Protein AF-A0AAN8TAA2-F1 (afdb_monomer_lite)

pLDDT: mean 81.53, std 9.78, range [40.5, 93.19]

Foldseek 3Di:
DPPCPPDDDDQDDPVSVVVVVVVVVVVVVLCVVCVPPPLLSLLLVLLVQLVCLQVVLVVLVVVCVVVVHDSPCSSVVSNVRSVVSVVSNVVSCVVRVDDPVSVVVSVVSSVVD

Sequence (113 aa):
MSIGLTKHHAPVTFLDKFAYWTVKVLLFVTDVFFQRRYGCRAMMLETVAAVPGMVGGMLLHCKSLRQFKQSGGWIKALLEEAENERMHLMTFMEIAKPNVYERALVFAVHKFF

Radius of gyration: 16.88 Å; chains: 1; bounding box: 44×35×43 Å

Organism: Solanum bulbocastanum (NCBI:txid147425)

InterPro domains:
  IPR002680 Alternative oxidase [PF01786] (6-113)
  IPR002680 Alternative oxidase [PTHR31803] (1-113)
  IPR038659 Alternative oxidase superfamily [G3DSA:1.20.1260.140] (3-113)

Structure (mmCIF, N/CA/C/O backbone):
data_AF-A0AAN8TAA2-F1
#
_entry.id   AF-A0AAN8TAA2-F1
#
loop_
_atom_site.group_PDB
_atom_site.id
_atom_site.type_symbol
_atom_site.label_atom_id
_atom_site.label_alt_id
_atom_site.label_comp_id
_atom_site.label_asym_id
_atom_site.label_entity_id
_atom_site.label_seq_id
_atom_site.pdbx_PDB_ins_code
_atom_site.Cartn_x
_atom_site.Cartn_y
_atom_site.Cartn_z
_atom_site.occupancy
_atom_site.B_iso_or_equiv
_atom_site.auth_seq_id
_atom_site.auth_comp_id
_atom_site.auth_asym_id
_atom_site.auth_atom_id
_atom_site.pdbx_PDB_model_num
ATOM 1 N N . MET A 1 1 ? -6.102 24.267 -9.783 1.00 40.50 1 MET A N 1
ATOM 2 C CA . MET A 1 1 ? -5.855 22.849 -10.122 1.00 40.50 1 MET A CA 1
ATOM 3 C C . MET A 1 1 ? -7.145 22.081 -9.887 1.00 40.50 1 MET A C 1
ATOM 5 O O . MET A 1 1 ? -7.586 22.010 -8.750 1.00 40.50 1 MET A O 1
ATOM 9 N N . SER A 1 2 ? -7.804 21.600 -10.940 1.00 46.69 2 SER A N 1
ATOM 10 C CA . SER A 1 2 ? -8.995 20.755 -10.818 1.00 46.69 2 SER A CA 1
ATOM 11 C C . SER A 1 2 ? -8.558 19.337 -10.447 1.00 46.69 2 SER A C 1
ATOM 13 O O . SER A 1 2 ? -7.933 18.638 -11.242 1.00 46.69 2 SER A O 1
ATOM 15 N N . ILE A 1 3 ? -8.841 18.924 -9.213 1.00 55.66 3 ILE A N 1
ATOM 16 C CA . ILE A 1 3 ? -8.638 17.547 -8.755 1.00 55.66 3 ILE A CA 1
ATOM 17 C C . ILE A 1 3 ? -9.537 16.668 -9.633 1.00 55.66 3 ILE A C 1
ATOM 19 O O . ILE A 1 3 ? -10.756 16.837 -9.640 1.00 55.66 3 ILE A O 1
ATOM 23 N N . GLY A 1 4 ? -8.938 15.794 -10.444 1.00 57.38 4 GLY A N 1
ATOM 24 C CA . GLY A 1 4 ? -9.635 14.930 -11.400 1.00 57.38 4 GLY A CA 1
ATOM 25 C C . GLY A 1 4 ? -10.429 13.819 -10.712 1.00 57.38 4 GLY A C 1
ATOM 26 O O . GLY A 1 4 ? -10.082 12.651 -10.847 1.00 57.38 4 GLY A O 1
ATOM 27 N N . LEU A 1 5 ? -11.494 14.187 -9.997 1.00 62.56 5 LEU A N 1
ATOM 28 C CA . LEU A 1 5 ? -12.367 13.320 -9.191 1.00 62.56 5 LEU A CA 1
ATOM 29 C C . LEU A 1 5 ? -13.109 12.234 -9.996 1.00 62.56 5 LEU A C 1
ATOM 31 O O . LEU A 1 5 ? -13.734 11.358 -9.409 1.00 62.56 5 LEU A O 1
ATOM 35 N N . THR A 1 6 ? -13.038 12.264 -11.330 1.00 61.69 6 THR A N 1
ATOM 36 C CA . THR A 1 6 ? -13.720 11.325 -12.239 1.00 61.69 6 THR A CA 1
ATOM 37 C C . THR A 1 6 ? -12.766 10.472 -13.079 1.00 61.69 6 THR A C 1
ATOM 39 O O . THR A 1 6 ? -13.195 9.821 -14.032 1.00 61.69 6 THR A O 1
ATOM 42 N N . LYS A 1 7 ? -11.462 10.445 -12.767 1.00 67.69 7 LYS A N 1
ATOM 43 C CA . LYS A 1 7 ? -10.513 9.589 -13.492 1.00 67.69 7 LYS A CA 1
ATOM 44 C C . LYS A 1 7 ? -10.671 8.126 -13.072 1.00 67.69 7 LYS A C 1
ATOM 46 O O . LYS A 1 7 ? -10.075 7.680 -12.099 1.00 67.69 7 LYS A O 1
ATOM 51 N N . HIS A 1 8 ? -11.458 7.375 -13.836 1.00 72.56 8 HIS A N 1
ATOM 52 C CA . HIS A 1 8 ? -11.556 5.923 -13.728 1.00 72.56 8 HIS A CA 1
ATOM 53 C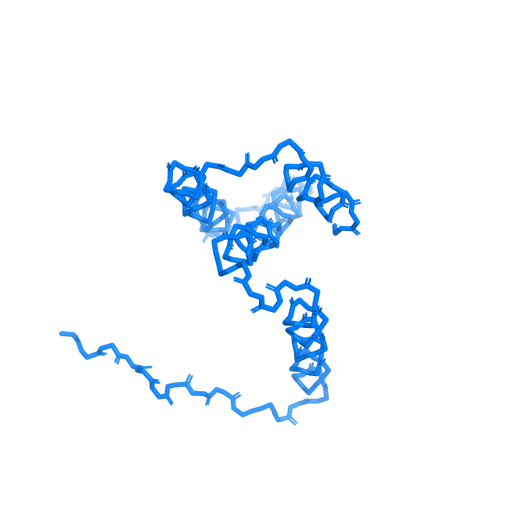 C . HIS A 1 8 ? -10.889 5.268 -14.940 1.00 72.56 8 HIS A C 1
ATOM 55 O O . HIS A 1 8 ? -11.268 5.534 -16.080 1.00 72.56 8 HIS A O 1
ATOM 61 N N . HIS A 1 9 ? -9.892 4.414 -14.702 1.00 76.81 9 HIS A N 1
ATOM 62 C CA . HIS A 1 9 ? -9.330 3.574 -15.754 1.00 76.81 9 HIS A CA 1
ATOM 63 C C . HIS A 1 9 ? -10.193 2.317 -15.893 1.00 76.81 9 HIS A C 1
ATOM 65 O O . HIS A 1 9 ? -10.268 1.512 -14.964 1.00 76.81 9 HIS A O 1
ATOM 71 N N . ALA A 1 10 ? -10.866 2.167 -17.034 1.00 78.69 10 ALA A N 1
ATOM 72 C CA . ALA A 1 10 ? -11.653 0.974 -17.315 1.00 78.69 10 ALA A CA 1
ATOM 73 C C . ALA A 1 10 ? -10.705 -0.214 -17.572 1.00 78.69 10 ALA A C 1
ATOM 75 O O . ALA A 1 10 ? -9.842 -0.101 -18.443 1.00 78.69 10 ALA A O 1
ATOM 76 N N . PRO A 1 11 ? -10.839 -1.345 -16.854 1.00 80.75 11 PRO A N 1
ATOM 77 C CA . PRO A 1 11 ? -9.957 -2.492 -17.037 1.00 80.75 11 PRO A CA 1
ATOM 78 C C . PRO A 1 11 ? -10.219 -3.158 -18.396 1.00 80.75 11 PRO A C 1
ATOM 80 O O . PRO A 1 11 ? -11.260 -3.790 -18.603 1.00 80.75 11 PRO A O 1
ATOM 83 N N . VAL A 1 12 ? -9.275 -3.024 -19.330 1.00 84.19 12 VAL A N 1
ATOM 84 C CA . VAL A 1 12 ? -9.386 -3.592 -20.685 1.00 84.19 12 VAL A CA 1
ATOM 85 C C . VAL A 1 12 ? -8.776 -4.991 -20.723 1.00 84.19 12 VAL A C 1
ATOM 87 O O . VAL A 1 12 ? -9.384 -5.932 -21.244 1.00 84.19 12 VAL A O 1
ATOM 90 N N . THR A 1 13 ? -7.598 -5.146 -20.119 1.00 89.62 13 THR A N 1
ATOM 91 C CA . THR A 1 13 ? -6.797 -6.371 -20.174 1.00 89.62 13 THR A CA 1
ATOM 92 C C . THR A 1 13 ? -7.265 -7.395 -19.138 1.00 89.62 13 THR A C 1
ATOM 94 O O . THR A 1 13 ? -7.860 -7.050 -18.117 1.00 89.62 13 THR A O 1
ATOM 97 N N . PHE A 1 14 ? -6.977 -8.682 -19.361 1.00 88.06 14 PHE A N 1
ATOM 98 C CA . PHE A 1 14 ? -7.284 -9.735 -18.382 1.00 88.06 14 PHE A CA 1
ATOM 99 C C . PHE A 1 14 ? -6.620 -9.472 -17.019 1.00 88.06 14 PHE A C 1
ATOM 101 O O . PHE A 1 14 ? -7.271 -9.613 -15.986 1.00 88.06 14 PHE A O 1
ATOM 108 N N . LEU A 1 15 ? -5.359 -9.020 -17.019 1.00 88.25 15 LEU A N 1
ATOM 109 C CA . LEU A 1 15 ? -4.639 -8.645 -15.797 1.00 88.25 15 LEU A CA 1
ATOM 110 C C . LEU A 1 15 ? -5.309 -7.470 -15.074 1.00 88.25 15 LEU A C 1
ATOM 112 O O . LEU A 1 15 ? -5.467 -7.524 -13.857 1.00 88.25 15 LEU A O 1
ATOM 116 N N . ASP A 1 16 ? -5.783 -6.464 -15.811 1.00 84.06 16 ASP A N 1
ATOM 117 C CA . ASP A 1 16 ? -6.486 -5.314 -15.230 1.00 84.06 16 ASP A CA 1
ATOM 118 C C . ASP A 1 16 ? -7.801 -5.746 -14.573 1.00 84.06 16 ASP A C 1
ATOM 120 O O . ASP A 1 16 ? -8.144 -5.288 -13.485 1.00 84.06 16 ASP A O 1
ATOM 124 N N . LYS A 1 17 ? -8.531 -6.672 -15.211 1.00 87.25 17 LYS A N 1
ATOM 125 C CA . LYS A 1 17 ? -9.769 -7.246 -14.662 1.00 87.25 17 LYS A CA 1
ATOM 126 C C . LYS A 1 17 ? -9.495 -8.070 -13.408 1.00 87.25 17 LYS A C 1
ATOM 128 O O . LYS A 1 17 ? -10.256 -7.971 -12.448 1.00 87.25 17 LYS A O 1
ATOM 133 N N . PHE A 1 18 ? -8.409 -8.841 -13.395 1.00 89.81 18 PHE A N 1
ATOM 134 C CA . PHE A 1 18 ? -7.990 -9.597 -12.217 1.00 89.81 18 PHE A CA 1
ATOM 135 C C . PHE A 1 18 ? -7.590 -8.671 -11.058 1.00 89.81 18 PHE A C 1
ATOM 137 O O . PHE A 1 18 ? -8.052 -8.866 -9.932 1.00 89.81 18 PHE A O 1
ATOM 144 N N . ALA A 1 19 ? -6.805 -7.624 -11.327 1.00 86.75 19 ALA A N 1
ATOM 145 C CA . ALA A 1 19 ? -6.432 -6.617 -10.334 1.00 86.75 19 ALA A CA 1
ATOM 146 C C . ALA A 1 19 ? -7.669 -5.897 -9.774 1.00 86.75 19 ALA A C 1
ATOM 148 O O . ALA A 1 19 ? -7.835 -5.792 -8.559 1.00 86.75 19 ALA A O 1
ATOM 149 N N . TYR A 1 20 ? -8.585 -5.481 -10.653 1.00 86.44 20 TYR A N 1
ATOM 150 C CA . TYR A 1 20 ? -9.846 -4.855 -10.264 1.00 86.44 20 TYR A CA 1
ATOM 151 C C . TYR A 1 20 ? -10.690 -5.766 -9.368 1.00 86.44 20 TYR A C 1
ATOM 153 O O . TYR A 1 20 ? -11.173 -5.334 -8.320 1.00 86.44 20 TYR A O 1
ATOM 161 N N . TRP A 1 21 ? -10.851 -7.034 -9.755 1.00 89.25 21 TRP A N 1
ATOM 162 C CA . TRP A 1 21 ? -11.623 -7.997 -8.975 1.00 89.25 21 TRP A CA 1
ATOM 163 C C . TRP A 1 21 ? -10.981 -8.260 -7.610 1.00 89.25 21 TRP A C 1
ATOM 165 O O . TRP A 1 21 ? -11.676 -8.242 -6.598 1.00 89.25 21 TRP A O 1
ATOM 175 N N . THR A 1 22 ? -9.654 -8.395 -7.561 1.00 86.81 22 THR A N 1
ATOM 176 C CA . THR A 1 22 ? -8.898 -8.578 -6.312 1.00 86.81 22 THR A CA 1
ATOM 177 C C . THR A 1 22 ? -9.129 -7.416 -5.347 1.00 86.81 22 THR A C 1
ATOM 179 O O . THR A 1 22 ? -9.500 -7.629 -4.193 1.00 86.81 22 THR A O 1
ATOM 182 N N . VAL A 1 23 ? -8.998 -6.177 -5.831 1.00 86.69 23 VAL A N 1
ATOM 183 C CA . VAL A 1 23 ? -9.253 -4.972 -5.030 1.00 86.69 23 VAL A CA 1
ATOM 184 C C . VAL A 1 23 ? -10.703 -4.934 -4.542 1.00 86.69 23 VAL A C 1
ATOM 186 O O . VAL A 1 23 ? -10.950 -4.638 -3.375 1.00 86.69 23 VAL A O 1
ATOM 189 N N . LYS A 1 24 ? -11.673 -5.286 -5.396 1.00 86.06 24 LYS A N 1
ATOM 190 C CA . LYS A 1 24 ? -13.096 -5.332 -5.023 1.00 86.06 24 LYS A CA 1
ATOM 191 C C . LYS A 1 24 ? -13.405 -6.375 -3.952 1.00 86.06 24 LYS A C 1
ATOM 193 O O . LYS A 1 24 ? -14.190 -6.085 -3.053 1.00 86.06 24 LYS A O 1
ATOM 198 N N . VAL A 1 25 ? -12.794 -7.554 -4.025 1.00 86.56 25 VAL A N 1
ATOM 199 C CA . VAL A 1 25 ? -12.962 -8.606 -3.014 1.00 86.56 25 VAL A CA 1
ATOM 200 C C . VAL A 1 25 ? -12.375 -8.165 -1.676 1.00 86.56 25 VAL A C 1
ATOM 202 O O . VAL A 1 25 ? -13.047 -8.280 -0.654 1.00 86.56 25 VAL A O 1
ATOM 205 N N . LEU A 1 26 ? -11.167 -7.596 -1.671 1.00 83.31 26 LEU A N 1
ATOM 206 C CA . LEU A 1 26 ? -10.545 -7.068 -0.453 1.00 83.31 26 LEU A CA 1
ATOM 207 C C . LEU A 1 26 ? -11.383 -5.943 0.174 1.00 83.31 26 LEU A C 1
ATOM 209 O O . LEU A 1 26 ? -11.613 -5.937 1.384 1.00 83.31 26 LEU A O 1
ATOM 213 N N . LEU A 1 27 ? -11.915 -5.037 -0.650 1.00 84.00 27 LEU A N 1
ATOM 214 C CA . LEU A 1 27 ? -12.855 -4.006 -0.206 1.00 84.00 27 LEU A CA 1
ATOM 215 C C . LEU A 1 27 ? -14.102 -4.613 0.442 1.00 84.00 27 LEU A C 1
ATOM 217 O O . LEU A 1 27 ? -14.467 -4.216 1.540 1.00 84.00 27 LEU A O 1
ATOM 221 N N . PHE A 1 28 ? -14.716 -5.620 -0.180 1.00 84.19 28 PHE A N 1
ATOM 222 C CA . PHE A 1 28 ? -15.889 -6.281 0.389 1.00 84.19 28 PHE A CA 1
ATOM 223 C C . PHE A 1 28 ? -15.590 -6.940 1.744 1.00 84.19 28 PHE A C 1
ATOM 225 O O . PHE A 1 28 ? -16.346 -6.763 2.697 1.00 84.19 28 PHE A O 1
ATOM 232 N N . VAL A 1 29 ? -14.472 -7.663 1.863 1.00 81.81 29 VAL A N 1
ATOM 233 C CA . VAL A 1 29 ? -14.084 -8.325 3.120 1.00 81.81 29 VAL A CA 1
ATOM 234 C C . VAL A 1 29 ? -13.842 -7.300 4.229 1.00 81.81 29 VAL A C 1
ATOM 236 O O . VAL A 1 29 ? -14.336 -7.472 5.343 1.00 81.81 29 VAL A O 1
ATOM 239 N N . THR A 1 30 ? -13.129 -6.212 3.929 1.00 78.25 30 THR A N 1
ATOM 240 C CA . THR A 1 30 ? -12.872 -5.141 4.907 1.00 78.25 30 THR A CA 1
ATOM 241 C C . THR A 1 30 ? -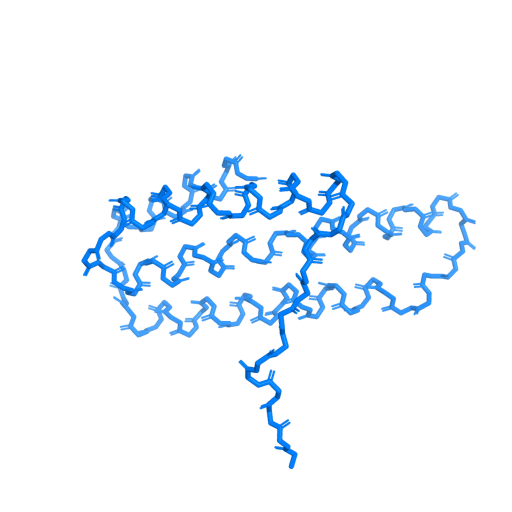14.148 -4.395 5.304 1.00 78.25 30 THR A C 1
ATOM 243 O O . THR A 1 30 ? -14.345 -4.110 6.486 1.00 78.25 30 THR A O 1
ATOM 246 N N . ASP A 1 31 ? -15.063 -4.157 4.365 1.00 80.38 31 ASP A N 1
ATOM 247 C CA . ASP A 1 31 ? -16.362 -3.535 4.638 1.00 80.38 31 ASP A CA 1
ATOM 248 C C . ASP A 1 31 ? -17.243 -4.401 5.539 1.00 80.38 31 ASP A C 1
ATOM 250 O O . ASP A 1 31 ? -17.866 -3.890 6.471 1.00 80.38 31 ASP A O 1
ATOM 254 N N . VAL A 1 32 ? -17.270 -5.716 5.308 1.00 81.00 32 VAL A N 1
ATOM 255 C CA . VAL A 1 32 ? -18.024 -6.662 6.142 1.00 81.00 32 VAL A CA 1
ATOM 256 C C . VAL A 1 32 ? -17.420 -6.774 7.541 1.00 81.00 32 VAL A C 1
ATOM 258 O O . VAL A 1 32 ? -18.161 -6.801 8.521 1.00 81.00 32 VAL A O 1
ATOM 261 N N . PHE A 1 33 ? -16.092 -6.794 7.661 1.00 73.94 33 PHE A N 1
ATOM 262 C CA . PHE A 1 33 ? -15.424 -6.994 8.946 1.00 73.94 33 PHE A CA 1
ATOM 263 C C . PHE A 1 33 ? -15.470 -5.748 9.852 1.00 73.94 33 PHE A C 1
ATOM 265 O O . PHE A 1 33 ? -15.595 -5.872 11.070 1.00 73.94 33 PHE A O 1
ATOM 272 N N . PHE A 1 34 ? -15.416 -4.539 9.276 1.00 70.38 34 PHE A N 1
ATOM 273 C CA . PHE A 1 34 ? -15.296 -3.284 10.037 1.00 70.38 34 PHE A CA 1
ATOM 274 C C . PHE A 1 34 ? -16.526 -2.370 9.999 1.00 70.38 34 PHE A C 1
ATOM 276 O O . PHE A 1 34 ? -16.454 -1.264 10.535 1.00 70.38 34 PHE A O 1
ATOM 283 N N . GLN A 1 35 ? -17.647 -2.833 9.433 1.00 68.81 35 GLN A N 1
ATOM 284 C CA . GLN A 1 35 ? -18.955 -2.167 9.269 1.00 68.81 35 GLN A CA 1
ATOM 285 C C . GLN A 1 35 ? -19.131 -0.793 9.953 1.00 68.81 35 GLN A C 1
ATOM 287 O O . GLN A 1 35 ? -19.316 0.215 9.277 1.00 68.81 35 GLN A O 1
ATOM 292 N N . ARG A 1 36 ? -19.119 -0.738 11.298 1.00 66.12 36 ARG A N 1
ATOM 293 C CA . ARG A 1 36 ? -19.436 0.476 12.083 1.00 66.12 36 ARG A CA 1
ATOM 294 C C . ARG A 1 36 ? -18.233 1.244 12.644 1.00 66.12 36 ARG A C 1
ATOM 296 O O . ARG A 1 36 ? -18.433 2.292 13.252 1.00 66.12 36 ARG A O 1
ATOM 303 N N . ARG A 1 37 ? -16.997 0.764 12.473 1.00 73.69 37 ARG A N 1
ATOM 304 C CA . ARG A 1 37 ? -15.783 1.391 13.032 1.00 73.69 37 ARG A CA 1
ATOM 305 C C . ARG A 1 37 ? -14.947 2.049 11.938 1.00 73.69 37 ARG A C 1
ATOM 307 O O . ARG A 1 37 ? -13.881 1.556 11.578 1.00 73.69 37 ARG A O 1
ATOM 314 N N . TYR A 1 38 ? -15.411 3.196 11.446 1.00 73.75 38 TYR A N 1
ATOM 315 C CA . TYR A 1 38 ? -14.746 3.948 10.372 1.00 73.75 38 TYR A CA 1
ATOM 316 C C . TYR A 1 38 ? -13.278 4.294 10.679 1.00 73.75 38 TYR A C 1
ATOM 318 O O . TYR A 1 38 ? -12.438 4.177 9.794 1.00 73.75 38 TYR A O 1
ATOM 326 N N . GLY A 1 39 ? -12.948 4.635 11.933 1.00 73.56 39 GLY A N 1
ATOM 327 C CA . GLY A 1 39 ? -11.564 4.920 12.342 1.00 73.56 39 GLY A CA 1
ATOM 328 C C . GLY A 1 39 ? -10.644 3.695 12.285 1.00 73.56 39 GLY A C 1
ATOM 329 O O . GLY A 1 39 ? -9.522 3.790 11.800 1.00 73.56 39 GLY A O 1
ATOM 330 N N . CYS A 1 40 ? -11.129 2.522 12.705 1.00 71.69 40 CYS A N 1
ATOM 331 C CA . CYS A 1 40 ? -10.377 1.266 12.586 1.00 71.69 40 CYS A CA 1
ATOM 332 C C . CYS A 1 40 ? -10.254 0.803 11.135 1.00 71.69 40 CYS A C 1
ATOM 334 O O . CYS A 1 40 ? -9.215 0.274 10.753 1.00 71.69 40 CYS A O 1
ATOM 336 N N . ARG A 1 41 ? -11.296 1.023 10.3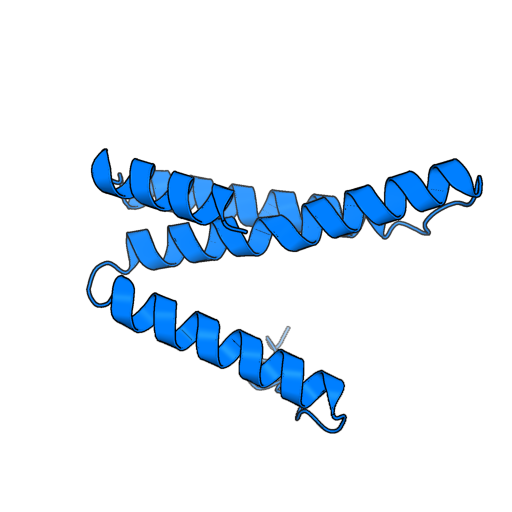24 1.00 80.56 41 ARG A N 1
ATOM 337 C CA . ARG A 1 41 ? -11.279 0.716 8.892 1.00 80.56 41 ARG A CA 1
ATOM 338 C C . ARG A 1 41 ? -10.225 1.544 8.163 1.00 80.56 41 ARG A C 1
ATOM 340 O O . ARG A 1 41 ? -9.416 0.963 7.453 1.00 80.56 41 ARG A O 1
ATOM 347 N N . ALA A 1 42 ? -10.218 2.865 8.357 1.00 81.38 42 ALA A N 1
ATOM 348 C CA . ALA A 1 42 ? -9.214 3.743 7.757 1.00 81.38 42 ALA A CA 1
ATOM 349 C C . ALA A 1 42 ? -7.805 3.304 8.172 1.00 81.38 42 ALA A C 1
ATOM 351 O O . ALA A 1 42 ? -6.987 2.988 7.322 1.00 81.38 42 ALA A O 1
ATOM 352 N N . MET A 1 43 ? -7.577 3.127 9.474 1.00 78.69 43 MET A N 1
ATOM 353 C CA . MET A 1 43 ? -6.300 2.660 10.018 1.00 78.69 43 MET A CA 1
ATOM 354 C C . MET A 1 43 ? -5.821 1.339 9.395 1.00 78.69 43 MET A C 1
ATOM 356 O O . MET A 1 43 ? -4.663 1.228 9.008 1.00 78.69 43 MET A O 1
ATOM 360 N N . MET A 1 44 ? -6.703 0.344 9.259 1.00 79.12 44 MET A N 1
ATOM 361 C CA . MET A 1 44 ? -6.361 -0.924 8.610 1.00 79.12 44 MET A CA 1
ATOM 362 C C . MET A 1 44 ? -6.003 -0.721 7.130 1.00 79.12 44 MET A C 1
ATOM 364 O O . MET A 1 44 ? -5.013 -1.282 6.665 1.00 79.12 44 MET A O 1
ATOM 368 N N . LEU A 1 45 ? -6.769 0.086 6.393 1.00 83.62 45 LEU A N 1
ATOM 369 C CA . LEU A 1 45 ? -6.502 0.345 4.978 1.00 83.62 45 LEU A CA 1
ATOM 370 C C . LEU A 1 45 ? -5.154 1.048 4.773 1.00 83.62 45 LEU A C 1
ATOM 372 O O . LEU A 1 45 ? -4.385 0.593 3.930 1.00 83.62 45 LEU A O 1
ATOM 376 N N . GLU A 1 46 ? -4.818 2.047 5.595 1.00 84.50 46 GLU A N 1
ATOM 377 C CA . GLU A 1 46 ? -3.507 2.716 5.554 1.00 84.50 46 GLU A CA 1
ATOM 378 C C . GLU A 1 46 ? -2.354 1.735 5.836 1.00 84.50 46 GLU A C 1
ATOM 380 O O . GLU A 1 46 ? -1.317 1.769 5.172 1.00 84.50 46 GLU A O 1
ATOM 385 N N . THR A 1 47 ? -2.532 0.792 6.779 1.00 81.81 47 THR A N 1
ATOM 386 C CA . THR A 1 47 ? -1.489 -0.218 7.054 1.00 81.81 47 THR A CA 1
ATOM 387 C C . THR A 1 47 ? -1.209 -1.125 5.862 1.00 81.81 47 THR A C 1
ATOM 389 O O . THR A 1 47 ? -0.063 -1.517 5.657 1.00 81.81 47 THR A O 1
ATOM 392 N N . VAL A 1 48 ? -2.237 -1.456 5.075 1.00 83.56 48 VAL A N 1
ATOM 393 C CA . VAL A 1 48 ? -2.097 -2.301 3.883 1.00 83.56 48 VAL A CA 1
ATOM 394 C C . VAL A 1 48 ? -1.598 -1.478 2.691 1.00 83.56 48 VAL A C 1
ATOM 396 O O . VAL A 1 48 ? -0.809 -1.990 1.900 1.00 83.56 48 VAL A O 1
ATOM 399 N N . ALA A 1 49 ? -1.981 -0.202 2.585 1.00 85.81 49 ALA A N 1
ATOM 400 C CA . ALA A 1 49 ? -1.529 0.710 1.531 1.00 85.81 49 ALA A CA 1
ATOM 401 C C . ALA A 1 49 ? -0.012 0.972 1.576 1.00 85.81 49 ALA A C 1
ATOM 403 O O . ALA A 1 49 ? 0.633 1.053 0.531 1.00 85.81 49 ALA A O 1
ATOM 404 N N . ALA A 1 50 ? 0.588 0.998 2.771 1.00 86.12 50 ALA A N 1
ATOM 405 C CA . ALA A 1 50 ? 2.029 1.202 2.938 1.00 86.12 50 ALA A CA 1
ATOM 406 C C . ALA A 1 50 ? 2.902 0.010 2.469 1.00 86.12 50 ALA A C 1
ATOM 408 O O . ALA A 1 50 ? 4.080 0.186 2.143 1.00 86.12 50 ALA A O 1
ATOM 409 N N . VAL A 1 51 ? 2.358 -1.217 2.432 1.00 88.62 51 VAL A N 1
ATOM 410 C CA . VAL A 1 51 ? 3.136 -2.447 2.162 1.00 88.62 51 VAL A CA 1
ATOM 411 C C . VAL A 1 51 ? 3.643 -2.530 0.710 1.00 88.62 51 VAL A C 1
ATOM 413 O O . VAL A 1 51 ? 4.844 -2.757 0.525 1.00 88.62 51 VAL A O 1
ATOM 416 N N . PRO A 1 52 ? 2.815 -2.310 -0.336 1.00 90.00 52 PRO A N 1
ATOM 417 C CA . PRO A 1 52 ? 3.268 -2.359 -1.726 1.00 90.00 52 PRO A CA 1
ATOM 418 C C . PRO A 1 52 ? 4.424 -1.405 -2.045 1.00 90.00 52 PRO A C 1
ATOM 420 O O . PRO A 1 52 ? 5.354 -1.801 -2.750 1.00 90.00 52 PRO A O 1
ATOM 423 N N . GLY A 1 53 ? 4.400 -0.177 -1.509 1.00 89.88 53 GLY A N 1
ATOM 424 C CA . GLY A 1 53 ? 5.476 0.802 -1.699 1.00 89.88 53 GLY A CA 1
ATOM 425 C C . GLY A 1 53 ? 6.803 0.311 -1.115 1.00 89.88 53 GLY A C 1
ATOM 426 O O . GLY A 1 53 ? 7.829 0.310 -1.798 1.00 89.88 53 GLY A O 1
ATOM 427 N N . MET A 1 54 ? 6.769 -0.228 0.108 1.00 92.00 54 MET A N 1
ATOM 428 C CA . MET A 1 54 ? 7.954 -0.764 0.781 1.00 92.00 54 MET A CA 1
ATOM 429 C C . MET A 1 54 ? 8.533 -1.987 0.053 1.00 92.00 54 MET A C 1
ATOM 431 O O . MET A 1 54 ? 9.735 -2.043 -0.221 1.00 92.00 54 MET A O 1
ATOM 435 N N . VAL A 1 55 ? 7.685 -2.958 -0.306 1.00 92.62 55 VAL A N 1
ATOM 436 C CA . VAL A 1 55 ? 8.114 -4.186 -0.999 1.00 92.62 55 VAL A CA 1
ATOM 437 C C . VAL A 1 55 ? 8.623 -3.865 -2.405 1.00 92.62 55 VAL A C 1
ATOM 439 O O . VAL A 1 55 ? 9.684 -4.350 -2.800 1.00 92.62 55 VAL A O 1
ATOM 442 N N . GLY A 1 56 ? 7.921 -3.009 -3.152 1.00 91.50 56 GLY A N 1
ATOM 443 C CA . GLY A 1 56 ? 8.343 -2.565 -4.480 1.00 91.50 56 GLY A CA 1
ATOM 444 C C . GLY A 1 56 ? 9.675 -1.814 -4.448 1.00 91.50 56 GLY A C 1
ATOM 445 O O . GLY A 1 56 ? 10.571 -2.112 -5.244 1.00 91.50 56 GLY A O 1
ATOM 446 N N . GLY A 1 57 ? 9.838 -0.895 -3.491 1.00 92.00 57 GLY A N 1
ATOM 447 C CA . GLY A 1 57 ? 11.080 -0.160 -3.266 1.00 92.00 57 GLY A CA 1
ATOM 448 C C . GLY A 1 57 ? 12.248 -1.088 -2.932 1.00 92.00 57 GLY A C 1
ATOM 449 O O . GLY A 1 57 ? 13.308 -0.979 -3.548 1.00 92.00 57 GLY A O 1
ATOM 450 N N . MET A 1 58 ? 12.039 -2.057 -2.034 1.00 92.69 58 MET A N 1
ATOM 451 C CA . MET A 1 58 ? 13.052 -3.041 -1.641 1.00 92.69 58 MET A CA 1
ATOM 452 C C . MET A 1 58 ? 13.453 -3.965 -2.799 1.00 92.69 58 MET A C 1
ATOM 454 O O . MET A 1 58 ? 14.641 -4.157 -3.059 1.00 92.69 58 MET A O 1
ATOM 458 N N . LEU A 1 59 ? 12.485 -4.503 -3.549 1.00 92.69 59 LEU A N 1
ATOM 459 C CA . LEU A 1 59 ? 12.764 -5.352 -4.712 1.00 92.69 59 LEU A CA 1
ATOM 460 C C . LEU A 1 59 ? 13.553 -4.596 -5.781 1.00 92.69 59 LEU A C 1
ATOM 462 O O . LEU A 1 59 ? 14.521 -5.126 -6.337 1.00 92.69 59 LEU A O 1
ATOM 466 N N . LEU A 1 60 ? 13.166 -3.348 -6.056 1.00 91.44 60 LEU A N 1
ATOM 467 C CA . LEU A 1 60 ? 13.868 -2.515 -7.019 1.00 91.44 60 LEU A CA 1
ATOM 468 C C . LEU A 1 60 ? 15.267 -2.143 -6.519 1.00 91.44 60 LEU A C 1
ATOM 470 O O . LEU A 1 60 ? 16.216 -2.204 -7.297 1.00 91.44 60 LEU A O 1
ATOM 474 N N . HIS A 1 61 ? 15.420 -1.858 -5.225 1.00 90.56 61 HIS A N 1
ATOM 475 C CA . HIS A 1 61 ? 16.710 -1.623 -4.582 1.00 90.56 61 HIS A CA 1
ATOM 476 C C . HIS A 1 61 ? 17.646 -2.828 -4.720 1.00 90.56 61 HIS A C 1
ATOM 478 O O . HIS A 1 61 ? 18.752 -2.694 -5.246 1.00 90.56 61 HIS A O 1
ATOM 484 N N . CYS A 1 62 ? 17.188 -4.032 -4.373 1.00 91.62 62 CYS A N 1
ATOM 485 C CA . CYS A 1 62 ? 17.971 -5.254 -4.551 1.00 91.62 62 CYS A CA 1
ATOM 486 C C . CYS A 1 62 ? 18.324 -5.516 -6.022 1.00 91.62 62 CYS A C 1
ATOM 488 O O . CYS A 1 62 ? 19.443 -5.936 -6.326 1.00 91.62 62 CYS A O 1
ATOM 490 N N . LYS A 1 63 ? 17.398 -5.254 -6.953 1.00 90.50 63 LYS A N 1
ATOM 491 C CA . LYS A 1 63 ? 17.648 -5.390 -8.396 1.00 90.50 63 LYS A CA 1
ATOM 492 C C . LYS A 1 63 ? 18.699 -4.387 -8.885 1.00 90.50 63 LYS A C 1
ATOM 494 O O . LYS A 1 63 ? 19.589 -4.773 -9.639 1.00 90.50 63 LYS A O 1
ATOM 499 N N . SER A 1 64 ? 18.622 -3.140 -8.421 1.00 90.50 64 SER A N 1
ATOM 500 C CA . SER A 1 64 ? 19.580 -2.057 -8.683 1.00 90.50 64 SER A CA 1
ATOM 501 C C . SER A 1 64 ? 20.991 -2.450 -8.262 1.00 90.50 64 SER A C 1
ATOM 503 O O . SER A 1 64 ? 21.916 -2.343 -9.064 1.00 90.50 64 SER A O 1
ATOM 505 N N . LEU A 1 65 ? 21.129 -2.972 -7.038 1.00 90.88 65 LEU A N 1
ATOM 506 C CA . LEU A 1 65 ? 22.398 -3.437 -6.482 1.00 90.88 65 LEU A CA 1
ATOM 507 C C . LEU A 1 65 ? 22.942 -4.642 -7.252 1.00 90.88 65 LEU A C 1
ATOM 509 O O . LEU A 1 65 ? 24.105 -4.647 -7.635 1.00 90.88 65 LEU A O 1
ATOM 513 N N . ARG A 1 66 ? 22.096 -5.638 -7.548 1.00 93.19 66 ARG A N 1
ATOM 514 C CA . ARG A 1 66 ? 22.515 -6.844 -8.283 1.00 93.19 66 ARG A CA 1
ATOM 515 C C . ARG A 1 66 ? 22.983 -6.532 -9.704 1.00 93.19 66 ARG A C 1
ATOM 517 O O . ARG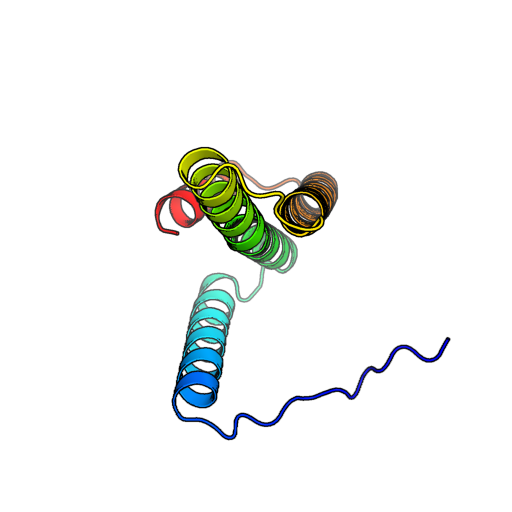 A 1 66 ? 23.850 -7.222 -10.226 1.00 93.19 66 ARG A O 1
ATOM 524 N N . GLN A 1 67 ? 22.381 -5.534 -10.347 1.00 90.75 67 GLN A N 1
ATOM 525 C CA . GLN A 1 67 ? 22.690 -5.159 -11.727 1.00 90.75 67 GLN A CA 1
ATOM 526 C C . GLN A 1 67 ? 23.668 -3.980 -11.831 1.00 90.75 67 GLN A C 1
ATOM 528 O O . GLN A 1 67 ? 24.033 -3.628 -12.949 1.00 90.75 67 GLN A O 1
ATOM 533 N N . PHE A 1 68 ? 24.065 -3.365 -10.709 1.00 85.19 68 PHE A N 1
ATOM 534 C CA . PHE A 1 68 ? 24.841 -2.117 -10.652 1.00 85.19 68 PHE A CA 1
ATOM 535 C C . PHE A 1 68 ? 24.272 -1.004 -11.553 1.00 85.19 68 PHE A C 1
ATOM 537 O O . PHE A 1 68 ? 25.005 -0.229 -12.165 1.00 85.19 68 PHE A O 1
ATOM 544 N N . LYS A 1 69 ? 22.939 -0.925 -11.653 1.00 86.69 69 LYS A N 1
ATOM 545 C CA . LYS A 1 69 ? 22.223 0.071 -12.468 1.00 86.69 69 LYS A CA 1
ATOM 546 C C . LYS A 1 69 ? 21.475 1.044 -11.576 1.00 86.69 69 LYS A C 1
ATOM 548 O O . LYS A 1 69 ? 20.843 0.623 -10.614 1.00 86.69 69 LYS A O 1
ATOM 553 N N . GLN A 1 70 ? 21.487 2.325 -11.930 1.00 78.88 70 GLN A N 1
ATOM 554 C CA . GLN A 1 70 ? 20.684 3.360 -11.276 1.00 78.88 70 GLN A CA 1
ATOM 555 C C . GLN A 1 70 ? 19.189 3.141 -11.551 1.00 78.88 70 GLN A C 1
ATOM 557 O O . GLN A 1 70 ? 18.776 3.002 -12.700 1.00 78.88 70 GLN A O 1
ATOM 562 N N . SER A 1 71 ? 18.369 3.149 -10.499 1.00 72.44 71 SER A N 1
ATOM 563 C CA . SER A 1 71 ? 16.918 2.902 -10.583 1.00 72.44 71 SER A CA 1
ATOM 564 C C . SER A 1 71 ? 16.087 4.143 -10.928 1.00 72.44 71 SER A C 1
ATOM 566 O O . SER A 1 71 ? 14.897 4.182 -10.632 1.00 72.44 71 SER A O 1
ATOM 568 N N . GLY A 1 72 ? 16.698 5.176 -11.520 1.00 78.50 72 GLY A N 1
ATOM 569 C CA . GLY A 1 72 ? 15.988 6.335 -12.080 1.00 78.50 72 GLY A CA 1
ATOM 570 C C . GLY A 1 72 ? 15.044 7.071 -11.118 1.00 78.50 72 GLY A C 1
ATOM 571 O O . GLY A 1 72 ? 14.051 7.623 -11.568 1.00 78.50 72 GLY A O 1
ATOM 572 N N . GLY A 1 73 ? 15.301 7.036 -9.804 1.00 86.62 73 GLY A N 1
ATOM 573 C CA . GLY A 1 73 ?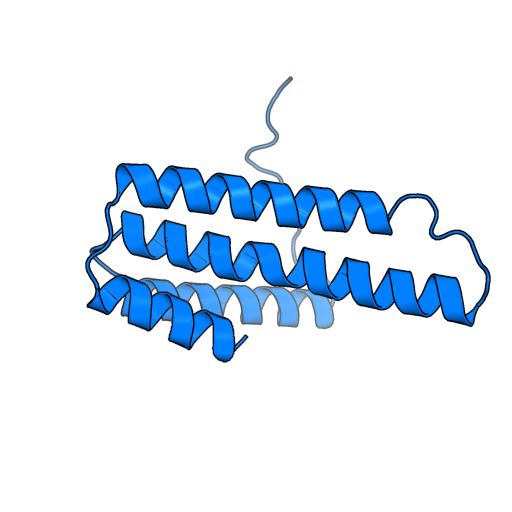 14.472 7.695 -8.783 1.00 86.62 73 GLY A CA 1
ATOM 574 C C . GLY A 1 73 ? 13.247 6.908 -8.292 1.00 86.62 73 GLY A C 1
ATOM 575 O O . GLY A 1 73 ? 12.679 7.270 -7.266 1.00 86.62 73 GLY A O 1
ATOM 576 N N . TRP A 1 74 ? 12.885 5.791 -8.931 1.00 88.25 74 TRP A N 1
ATOM 577 C CA . TRP A 1 74 ? 11.699 4.993 -8.575 1.00 88.25 74 TRP A CA 1
ATOM 578 C C . TRP A 1 74 ? 11.741 4.411 -7.160 1.00 88.25 74 TRP A C 1
ATOM 580 O O . TRP A 1 74 ? 10.714 4.344 -6.496 1.00 88.25 74 TRP A O 1
ATOM 590 N N . ILE A 1 75 ? 12.929 4.023 -6.679 1.00 89.12 75 ILE A N 1
ATOM 591 C CA . ILE A 1 75 ? 13.110 3.548 -5.298 1.00 89.12 75 ILE A CA 1
ATOM 592 C C . ILE A 1 75 ? 12.653 4.635 -4.320 1.00 89.12 75 ILE A C 1
ATOM 594 O O . ILE A 1 75 ? 11.849 4.364 -3.437 1.00 89.12 75 ILE A O 1
ATOM 598 N N . LYS A 1 76 ? 13.125 5.871 -4.519 1.00 89.69 76 LYS A N 1
ATOM 599 C CA . LYS A 1 76 ? 12.800 7.003 -3.652 1.00 89.69 76 LYS A CA 1
ATOM 600 C C . LYS A 1 76 ? 11.304 7.315 -3.681 1.00 89.69 76 LYS A C 1
ATOM 602 O O . LYS A 1 76 ? 10.723 7.448 -2.618 1.00 89.69 76 LYS A O 1
ATOM 607 N N . ALA A 1 77 ? 10.686 7.334 -4.863 1.00 91.75 77 ALA A N 1
ATOM 608 C CA . ALA A 1 77 ? 9.249 7.579 -4.990 1.00 91.75 77 ALA A CA 1
ATOM 609 C C . ALA A 1 77 ? 8.401 6.528 -4.245 1.00 91.75 77 ALA A C 1
ATOM 611 O O . ALA A 1 77 ? 7.469 6.884 -3.538 1.00 91.75 77 ALA A O 1
ATOM 612 N N . LEU A 1 78 ? 8.745 5.238 -4.355 1.00 91.25 78 LEU A N 1
ATOM 613 C CA . LEU A 1 78 ? 8.015 4.163 -3.668 1.00 91.25 78 LEU A CA 1
ATOM 614 C C . LEU A 1 78 ? 8.202 4.187 -2.143 1.00 91.25 78 LEU A C 1
ATOM 616 O O . LEU A 1 78 ? 7.274 3.862 -1.404 1.00 91.25 78 LEU A O 1
ATOM 620 N N . LEU A 1 79 ? 9.393 4.567 -1.673 1.00 91.19 79 LEU A N 1
ATOM 621 C CA . LEU A 1 79 ? 9.672 4.753 -0.247 1.00 91.19 79 LEU A CA 1
ATOM 622 C C . LEU A 1 79 ? 8.964 5.991 0.318 1.00 91.19 79 LEU A C 1
ATOM 624 O O . LEU A 1 79 ? 8.426 5.912 1.417 1.00 91.19 79 LEU A O 1
ATOM 628 N N . GLU A 1 80 ? 8.928 7.096 -0.431 1.00 92.06 80 GLU A N 1
ATOM 629 C CA . GLU A 1 80 ? 8.171 8.300 -0.063 1.00 92.06 80 GLU A CA 1
ATOM 630 C C . GLU A 1 80 ? 6.665 8.015 -0.003 1.00 92.06 80 GLU A C 1
ATOM 632 O O . GLU A 1 80 ? 6.015 8.439 0.946 1.00 92.06 80 GLU A O 1
ATOM 637 N N . GLU A 1 81 ? 6.121 7.232 -0.941 1.00 91.56 81 GLU A N 1
ATOM 638 C CA . GLU A 1 81 ? 4.721 6.790 -0.902 1.00 91.56 81 GLU A CA 1
ATOM 639 C C . GLU A 1 81 ? 4.434 5.952 0.354 1.00 91.56 81 GLU A C 1
ATOM 641 O O . GLU A 1 81 ? 3.499 6.232 1.099 1.00 91.56 81 GLU A O 1
ATOM 646 N N . ALA A 1 82 ? 5.278 4.958 0.651 1.00 91.56 82 ALA A N 1
ATOM 647 C CA . ALA A 1 82 ? 5.113 4.130 1.846 1.00 91.56 82 ALA A CA 1
ATOM 648 C C . ALA A 1 82 ? 5.221 4.947 3.147 1.00 91.56 82 ALA A C 1
ATOM 650 O O . ALA A 1 82 ? 4.512 4.678 4.120 1.00 91.56 82 ALA A O 1
ATOM 651 N N . GLU A 1 83 ? 6.105 5.948 3.182 1.00 90.00 83 GLU A N 1
ATOM 652 C CA . GLU A 1 83 ? 6.214 6.865 4.312 1.00 90.00 83 GLU A CA 1
ATOM 653 C C . GLU A 1 83 ? 4.993 7.786 4.433 1.00 90.00 83 GLU A C 1
ATOM 655 O O . GLU A 1 83 ? 4.544 8.045 5.553 1.00 90.00 83 GLU A O 1
ATOM 660 N N . ASN A 1 84 ? 4.419 8.219 3.310 1.00 92.00 84 ASN A N 1
ATOM 661 C CA . ASN A 1 84 ? 3.192 9.004 3.287 1.00 92.00 84 ASN A CA 1
ATOM 662 C C . ASN A 1 84 ? 2.018 8.232 3.914 1.00 92.00 84 ASN A C 1
ATOM 664 O O . ASN A 1 84 ? 1.371 8.740 4.829 1.00 92.00 84 ASN A O 1
ATOM 668 N N . GLU A 1 85 ? 1.820 6.967 3.534 1.00 89.50 85 GLU A N 1
ATOM 669 C CA . GLU A 1 85 ? 0.755 6.135 4.118 1.00 89.50 85 GLU A CA 1
ATOM 670 C C . GLU A 1 85 ? 1.012 5.821 5.602 1.00 89.50 85 GLU A C 1
ATOM 672 O O . GLU A 1 85 ? 0.095 5.799 6.429 1.00 89.50 85 GLU A O 1
ATOM 677 N N . ARG A 1 86 ? 2.281 5.670 6.009 1.00 90.50 86 ARG A N 1
ATOM 678 C CA . ARG A 1 86 ? 2.637 5.566 7.435 1.00 90.50 86 ARG A CA 1
ATOM 679 C C . ARG A 1 86 ? 2.275 6.844 8.195 1.00 90.50 86 ARG A C 1
ATOM 681 O O . ARG A 1 86 ? 1.845 6.765 9.345 1.00 90.50 86 ARG A O 1
ATOM 688 N N . MET A 1 87 ? 2.465 8.018 7.600 1.00 91.00 87 MET A N 1
ATOM 689 C CA . MET A 1 87 ? 2.071 9.281 8.223 1.00 91.00 87 MET A CA 1
ATOM 690 C C . MET A 1 87 ? 0.550 9.375 8.372 1.00 91.00 87 MET A C 1
ATOM 692 O O . MET A 1 87 ? 0.085 9.678 9.472 1.00 91.00 87 MET A O 1
ATOM 696 N N . HIS A 1 88 ? -0.214 9.029 7.329 1.00 87.81 88 HIS A N 1
ATOM 697 C CA . HIS A 1 88 ? -1.677 8.945 7.399 1.00 87.81 88 HIS A CA 1
ATOM 698 C C . HIS A 1 88 ? -2.132 8.042 8.553 1.00 87.81 88 HIS A C 1
ATOM 700 O O . HIS A 1 88 ? -2.952 8.445 9.384 1.00 87.81 88 HIS A O 1
ATOM 706 N N . LEU A 1 89 ? -1.535 6.852 8.667 1.00 85.62 89 LEU A N 1
ATOM 707 C CA . LEU A 1 89 ? -1.804 5.915 9.753 1.00 85.62 89 LEU A CA 1
ATOM 708 C C . LEU A 1 89 ? -1.601 6.543 11.139 1.00 85.62 89 LEU A C 1
ATOM 710 O O . LEU A 1 89 ? -2.468 6.412 12.007 1.00 85.62 89 LEU A O 1
ATOM 714 N N . MET A 1 90 ? -0.470 7.220 11.358 1.00 85.69 90 MET A N 1
ATOM 715 C CA . MET A 1 90 ? -0.157 7.844 12.650 1.00 85.69 90 MET A CA 1
ATOM 716 C C . MET A 1 90 ? -1.187 8.919 13.013 1.00 85.69 90 MET A C 1
ATOM 718 O O . MET A 1 90 ? -1.659 8.951 14.149 1.00 85.69 90 MET A O 1
ATOM 722 N N . THR A 1 91 ? -1.617 9.730 12.043 1.00 87.31 91 THR A N 1
ATOM 723 C CA . THR A 1 91 ? -2.681 10.722 12.250 1.00 87.31 91 THR A CA 1
ATOM 724 C C . THR A 1 91 ? -4.009 10.060 12.632 1.00 87.31 91 THR A C 1
ATOM 726 O O . THR A 1 91 ? -4.666 10.484 13.585 1.00 87.31 91 THR A O 1
ATOM 729 N N . PHE A 1 92 ? -4.402 8.972 11.962 1.00 82.56 92 PHE A N 1
ATOM 730 C CA . PHE A 1 92 ? -5.622 8.244 12.328 1.00 82.56 92 PHE A CA 1
ATOM 731 C C . PHE A 1 92 ? -5.530 7.573 13.702 1.00 82.56 92 PHE A C 1
ATOM 733 O O . PHE A 1 92 ? -6.537 7.500 14.408 1.00 82.56 92 PHE A O 1
ATOM 740 N N . MET A 1 93 ? -4.350 7.108 14.117 1.00 80.00 93 MET A N 1
ATOM 741 C CA . MET A 1 93 ? -4.146 6.541 15.454 1.00 80.00 93 MET A CA 1
ATOM 742 C C . MET A 1 93 ? -4.346 7.573 16.568 1.00 80.00 93 MET A C 1
ATOM 744 O O . MET A 1 93 ? -4.945 7.237 17.595 1.00 80.00 93 MET A O 1
ATOM 748 N N . GLU A 1 94 ? -3.884 8.810 16.374 1.00 82.25 94 GLU A N 1
ATOM 749 C CA . GLU A 1 94 ? -4.076 9.901 17.339 1.00 82.25 94 GLU A CA 1
ATOM 750 C C . GLU A 1 94 ? -5.553 10.274 17.504 1.00 82.25 94 GLU A C 1
ATOM 752 O O . GLU A 1 94 ? -6.015 10.502 18.626 1.00 82.25 94 GLU A O 1
ATOM 757 N N . ILE A 1 95 ? -6.305 10.272 16.399 1.00 80.50 95 ILE A N 1
ATOM 758 C CA . ILE A 1 95 ? -7.732 10.617 16.380 1.00 80.50 95 ILE A CA 1
ATOM 759 C C . ILE A 1 95 ? -8.590 9.470 16.931 1.00 80.50 95 ILE A C 1
ATOM 761 O O . ILE A 1 95 ? -9.471 9.694 17.759 1.00 80.50 95 ILE A O 1
ATOM 765 N N . ALA A 1 96 ? -8.354 8.235 16.480 1.00 73.44 96 ALA A N 1
ATOM 766 C CA . ALA A 1 96 ? -9.221 7.098 16.787 1.00 73.44 96 ALA A CA 1
ATOM 767 C C . ALA A 1 96 ? -8.949 6.458 18.158 1.00 73.44 96 ALA A C 1
ATOM 769 O O . ALA A 1 96 ? -9.831 5.773 18.668 1.00 73.44 96 ALA A O 1
ATOM 770 N N . LYS A 1 97 ? -7.751 6.651 18.742 1.00 75.50 97 LYS A N 1
ATOM 771 C CA . LYS A 1 97 ? -7.294 6.031 20.007 1.00 75.50 97 LYS A CA 1
ATOM 772 C C . LYS A 1 97 ? -7.755 4.568 20.153 1.00 75.50 97 LYS A C 1
ATOM 774 O O . LYS A 1 97 ? -8.542 4.251 21.047 1.00 75.50 97 LYS A O 1
ATOM 779 N N . PRO A 1 98 ? -7.266 3.669 19.281 1.00 70.81 98 PRO A N 1
ATOM 780 C CA . PRO A 1 98 ? -7.779 2.310 19.188 1.00 70.81 98 PRO A CA 1
ATOM 781 C C . PRO A 1 98 ? -7.496 1.515 20.465 1.00 70.81 98 PRO A C 1
ATOM 783 O O . PRO A 1 98 ? -6.409 1.609 21.053 1.00 70.81 98 PRO A O 1
ATOM 786 N N . ASN A 1 99 ? -8.471 0.699 20.856 1.00 77.44 99 ASN A N 1
ATOM 787 C CA . ASN A 1 99 ? -8.390 -0.188 22.011 1.00 77.44 99 ASN A CA 1
ATOM 788 C C . ASN A 1 99 ? -7.378 -1.328 21.756 1.00 77.44 99 ASN A C 1
ATOM 790 O O . ASN A 1 99 ? -7.018 -1.619 20.613 1.00 77.44 99 ASN A O 1
ATOM 794 N N . VAL A 1 100 ? -6.916 -2.017 22.805 1.00 76.44 100 VAL A N 1
ATOM 795 C CA . VAL A 1 100 ? -5.856 -3.047 22.696 1.00 76.44 100 VAL A CA 1
ATOM 796 C C . VAL A 1 100 ? -6.229 -4.167 21.711 1.00 76.44 100 VAL A C 1
ATOM 798 O O . VAL A 1 100 ? -5.387 -4.613 20.934 1.00 76.44 100 VAL A O 1
ATOM 801 N N . TYR A 1 101 ? -7.504 -4.564 21.673 1.00 75.06 101 TYR A N 1
ATOM 802 C CA . TYR A 1 101 ? -8.017 -5.565 20.729 1.00 75.06 101 TYR A CA 1
ATOM 803 C C . TYR A 1 101 ? -7.942 -5.116 19.263 1.00 75.06 101 TYR A C 1
ATOM 805 O O . TYR A 1 101 ? -7.635 -5.917 18.386 1.00 75.06 101 TYR A O 1
ATOM 813 N N . GLU A 1 102 ? -8.191 -3.835 18.988 1.00 71.75 102 GLU A N 1
ATOM 814 C CA . GLU A 1 102 ? -8.134 -3.278 17.631 1.00 71.75 102 GLU A CA 1
ATOM 815 C C . GLU A 1 102 ? -6.687 -3.197 17.148 1.00 71.75 102 GLU A C 1
ATOM 817 O O . GLU A 1 102 ? -6.394 -3.553 16.009 1.00 71.75 102 GLU A O 1
ATOM 822 N N . ARG A 1 103 ? -5.760 -2.833 18.044 1.00 74.50 103 ARG A N 1
ATOM 823 C CA . ARG A 1 103 ? -4.320 -2.882 17.760 1.00 74.50 103 ARG A CA 1
ATOM 824 C C . ARG A 1 103 ? -3.862 -4.303 17.440 1.00 74.50 103 ARG A C 1
ATOM 826 O O . ARG A 1 103 ? -3.164 -4.502 16.452 1.00 74.50 103 ARG A O 1
ATOM 833 N N . ALA A 1 104 ? -4.269 -5.292 18.240 1.00 78.38 104 ALA A N 1
ATOM 834 C CA . ALA A 1 104 ? -3.929 -6.695 18.000 1.00 78.38 104 ALA A CA 1
ATOM 835 C C . ALA A 1 104 ? -4.442 -7.184 16.636 1.00 78.38 104 ALA A C 1
ATOM 837 O O . ALA A 1 104 ? -3.736 -7.898 15.926 1.00 78.38 104 ALA A O 1
ATOM 838 N N . LEU A 1 105 ? -5.641 -6.750 16.249 1.00 74.38 105 LEU A N 1
ATOM 839 C CA . LEU A 1 105 ? -6.228 -7.093 14.964 1.00 74.38 105 LEU A CA 1
ATOM 840 C C . LEU A 1 105 ? -5.472 -6.460 13.786 1.00 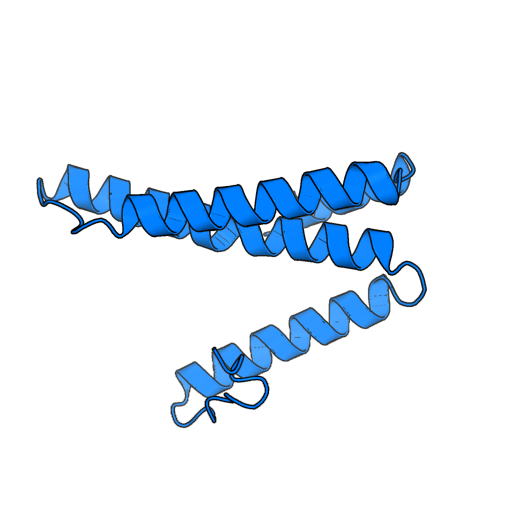74.38 105 LEU A C 1
ATOM 842 O O . LEU A 1 105 ? -5.175 -7.154 12.818 1.00 74.38 105 LEU A O 1
ATOM 846 N N . VAL A 1 106 ? -5.091 -5.184 13.890 1.00 71.88 106 VAL A N 1
ATOM 847 C CA . VAL A 1 106 ? -4.249 -4.514 12.882 1.00 71.88 106 VAL A CA 1
ATOM 848 C C . VAL A 1 106 ? -2.905 -5.234 12.726 1.00 71.88 106 VAL A C 1
ATOM 850 O O . VAL A 1 106 ? -2.478 -5.497 11.605 1.00 71.88 106 VAL A O 1
ATOM 853 N N . PHE A 1 107 ? -2.271 -5.647 13.828 1.00 77.31 107 PHE A N 1
ATOM 854 C CA . PHE A 1 107 ? -1.040 -6.442 13.767 1.00 77.31 107 PHE A CA 1
ATOM 855 C C . PHE A 1 107 ? -1.239 -7.811 13.106 1.00 77.31 107 PHE A C 1
ATOM 857 O O . PHE A 1 107 ? -0.377 -8.249 12.348 1.00 77.31 107 PHE A O 1
ATOM 864 N N . ALA A 1 108 ? -2.348 -8.499 13.385 1.00 78.56 108 ALA A N 1
ATOM 865 C CA . ALA A 1 108 ? -2.646 -9.791 12.771 1.00 78.56 108 ALA A CA 1
ATOM 866 C C . ALA A 1 108 ? -2.841 -9.665 11.253 1.00 78.56 108 ALA A C 1
ATOM 868 O O . ALA A 1 108 ? -2.307 -10.472 10.497 1.00 78.56 108 ALA A O 1
ATOM 869 N N . VAL A 1 109 ? -3.548 -8.621 10.817 1.00 73.56 109 VAL A N 1
ATOM 870 C CA . VAL A 1 109 ? -3.739 -8.291 9.400 1.00 73.56 109 VAL A CA 1
ATOM 871 C C . VAL A 1 109 ? -2.401 -7.978 8.738 1.00 73.56 109 VAL A C 1
ATOM 873 O O . VAL A 1 109 ? -2.087 -8.568 7.712 1.00 73.56 109 VAL A O 1
ATOM 876 N N . HIS A 1 110 ? -1.583 -7.117 9.346 1.00 73.81 110 HIS A N 1
ATOM 877 C CA . HIS A 1 110 ? -0.263 -6.776 8.817 1.00 73.81 110 HIS A CA 1
ATOM 878 C C . HIS A 1 110 ? 0.644 -8.002 8.641 1.00 73.81 110 HIS A C 1
ATOM 880 O O . HIS A 1 110 ? 1.416 -8.043 7.701 1.00 73.81 110 HIS A O 1
ATOM 886 N N . LYS A 1 111 ? 0.554 -9.010 9.519 1.00 74.94 111 LYS A N 1
ATOM 887 C CA . LYS A 1 111 ? 1.328 -10.256 9.377 1.00 74.94 111 LYS A CA 1
ATOM 888 C C . LYS A 1 111 ? 0.838 -11.175 8.258 1.00 74.94 111 LYS A C 1
ATOM 890 O O . LYS A 1 111 ? 1.572 -12.077 7.867 1.00 74.94 111 LYS A O 1
ATOM 895 N N . PHE A 1 112 ? -0.417 -11.034 7.847 1.00 76.50 112 PHE A N 1
ATOM 896 C CA . PHE A 1 112 ? -1.008 -11.863 6.803 1.00 76.50 112 PHE A CA 1
ATOM 897 C C . PHE A 1 112 ? -0.670 -11.353 5.396 1.00 76.50 112 PHE A C 1
ATOM 899 O O . PHE A 1 112 ? -0.561 -12.163 4.476 1.00 76.50 112 PHE A O 1
ATOM 906 N N . PHE A 1 113 ? -0.527 -10.035 5.242 1.00 66.31 113 PHE A N 1
ATOM 907 C CA . PHE A 1 113 ? -0.107 -9.375 4.003 1.00 66.31 113 PHE A CA 1
ATOM 908 C C . PHE A 1 113 ? 1.419 -9.326 3.870 1.00 66.31 113 PHE A C 1
ATOM 910 O O . PHE A 1 113 ? 1.890 -9.397 2.713 1.00 66.31 113 PHE A O 1
#

Secondary structure (DSSP, 8-state):
----TT------SHHHHHHHHHHHHHHHHHHHHHTT-HHHHHHHHHHHHHHHHHHHHHHHHHHHHHHT---TTHHHHHHHHHHHHHHHHHHHHHHH---HHHHHHHHHHHHH-